Protein AF-A0A5P9Q0Q9-F1 (afdb_monomer_lite)

Foldseek 3Di:
DVVVVVVVVVVVVVVVCVVVVVCVVVPDDDPPDPDPPCVPCPDLQNPCPPPGSVSVVVVCVVCVVVVVDDD

Structure (mmCIF, N/CA/C/O backbone):
data_AF-A0A5P9Q0Q9-F1
#
_entry.id   AF-A0A5P9Q0Q9-F1
#
loop_
_atom_site.group_PDB
_atom_site.id
_atom_site.type_symbol
_atom_site.label_atom_id
_atom_site.label_alt_id
_atom_site.label_comp_id
_atom_site.label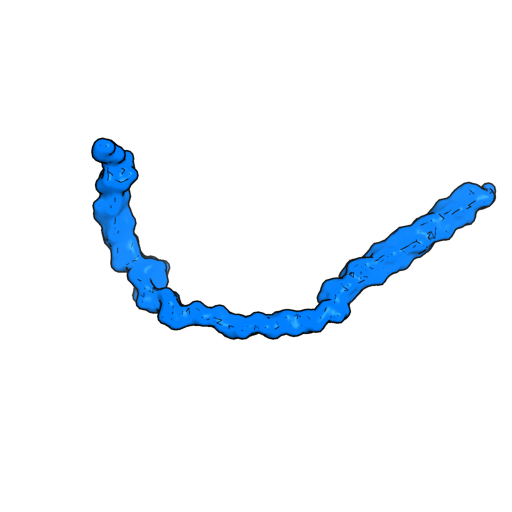_asym_id
_atom_site.label_entity_id
_atom_site.label_seq_id
_atom_site.pdbx_PDB_ins_code
_atom_site.Cartn_x
_atom_site.Cartn_y
_atom_site.Cartn_z
_atom_site.occupancy
_atom_site.B_iso_or_equiv
_atom_site.auth_seq_id
_atom_site.auth_comp_id
_atom_site.auth_asym_id
_atom_site.auth_atom_id
_atom_site.pdbx_PDB_model_num
ATOM 1 N N . MET A 1 1 ? -7.728 -3.680 52.489 1.00 58.97 1 MET A N 1
ATOM 2 C CA . MET A 1 1 ? -8.941 -3.721 51.633 1.00 58.97 1 MET A CA 1
ATOM 3 C C . MET A 1 1 ? -9.134 -2.465 50.775 1.00 58.97 1 MET A C 1
ATOM 5 O O . MET A 1 1 ? -9.206 -2.615 49.565 1.00 58.97 1 MET A O 1
ATOM 9 N N . ARG A 1 2 ? -9.126 -1.234 51.321 1.00 74.44 2 ARG A N 1
ATOM 10 C CA . ARG A 1 2 ? -9.338 0.011 50.533 1.00 74.44 2 ARG A CA 1
ATOM 11 C C . ARG A 1 2 ? -8.415 0.192 49.311 1.00 74.44 2 ARG A C 1
ATOM 13 O O . ARG A 1 2 ? -8.881 0.585 48.250 1.00 74.44 2 ARG A O 1
ATOM 20 N N . LYS A 1 3 ? -7.127 -0.157 49.430 1.00 82.19 3 LYS A N 1
ATOM 21 C CA . LYS A 1 3 ? -6.154 -0.094 48.316 1.00 82.19 3 LYS A CA 1
ATOM 22 C C . LYS A 1 3 ? -6.465 -1.071 47.175 1.00 82.19 3 LYS A C 1
ATOM 24 O O . LYS A 1 3 ? -6.242 -0.729 46.020 1.00 82.19 3 LYS A O 1
ATOM 29 N N . SER A 1 4 ? -6.978 -2.263 47.484 1.00 84.06 4 SER A N 1
ATOM 30 C CA . SER A 1 4 ? -7.352 -3.253 46.463 1.00 84.06 4 SER A CA 1
ATOM 31 C C . SER A 1 4 ? -8.582 -2.808 45.679 1.00 84.06 4 SER A C 1
ATOM 33 O O . SER A 1 4 ? -8.610 -2.962 44.466 1.00 84.06 4 SER A O 1
ATOM 35 N N . ILE A 1 5 ? -9.549 -2.179 46.355 1.00 89.69 5 ILE A N 1
ATOM 36 C CA . ILE A 1 5 ? -10.735 -1.601 45.710 1.00 89.69 5 ILE A CA 1
ATOM 37 C C . ILE A 1 5 ? -10.323 -0.458 44.775 1.00 89.69 5 ILE A C 1
ATOM 39 O O . ILE A 1 5 ? -10.697 -0.462 43.609 1.00 89.69 5 ILE A O 1
ATOM 43 N N . ALA A 1 6 ? -9.478 0.466 45.245 1.00 89.62 6 ALA A N 1
ATOM 44 C CA . ALA A 1 6 ? -8.984 1.571 44.421 1.00 89.62 6 ALA A CA 1
ATOM 45 C C . ALA A 1 6 ? -8.229 1.087 43.168 1.00 89.62 6 ALA A C 1
ATOM 47 O O . ALA A 1 6 ? -8.420 1.621 42.080 1.00 89.62 6 ALA A O 1
ATOM 48 N N . ARG A 1 7 ? -7.410 0.036 43.304 1.00 89.12 7 ARG A N 1
ATOM 49 C CA . ARG A 1 7 ? -6.708 -0.591 42.174 1.00 89.12 7 ARG A CA 1
ATOM 50 C C . ARG A 1 7 ? -7.659 -1.288 41.203 1.00 89.12 7 ARG A C 1
ATOM 52 O O . ARG A 1 7 ? -7.457 -1.179 40.001 1.00 89.12 7 ARG A O 1
ATOM 59 N N . GLY A 1 8 ? -8.692 -1.962 41.710 1.00 92.62 8 GLY A N 1
ATOM 60 C CA . GLY A 1 8 ? -9.716 -2.599 40.880 1.00 92.62 8 GLY A CA 1
ATOM 61 C C . GLY A 1 8 ? -10.503 -1.586 40.048 1.00 92.62 8 GLY A C 1
ATOM 62 O O . GLY A 1 8 ? -10.688 -1.786 38.853 1.00 92.62 8 GLY A O 1
ATOM 63 N N . VAL A 1 9 ? -10.885 -0.458 40.653 1.00 92.75 9 VAL A N 1
ATOM 64 C CA . VAL A 1 9 ? -11.559 0.641 39.943 1.00 92.75 9 VAL A CA 1
ATOM 65 C C . VAL A 1 9 ? -10.645 1.248 38.878 1.00 92.75 9 VAL A C 1
ATOM 67 O O . VAL A 1 9 ? -11.070 1.421 37.740 1.00 92.75 9 VAL A O 1
ATOM 70 N N . ALA A 1 10 ? -9.379 1.517 39.209 1.00 92.25 10 ALA A N 1
ATOM 71 C CA . ALA A 1 10 ? -8.421 2.057 38.246 1.00 92.25 10 ALA A CA 1
ATOM 72 C C . ALA A 1 10 ? -8.201 1.112 37.052 1.00 92.25 10 ALA A C 1
ATOM 74 O O . ALA A 1 10 ? -8.187 1.559 35.907 1.00 92.25 10 ALA A O 1
ATOM 75 N N . ALA A 1 11 ? -8.081 -0.194 37.311 1.00 91.31 11 ALA A N 1
ATOM 76 C CA . ALA A 1 11 ? -7.956 -1.202 36.265 1.00 91.31 11 ALA A CA 1
ATOM 77 C C . ALA A 1 11 ? -9.198 -1.240 35.365 1.00 91.31 11 ALA A C 1
ATOM 79 O O . ALA A 1 11 ? -9.059 -1.207 34.148 1.00 91.31 11 ALA A O 1
ATOM 80 N N . ALA A 1 12 ? -10.402 -1.220 35.943 1.00 91.75 12 ALA A N 1
ATOM 81 C CA . ALA A 1 12 ? -11.648 -1.225 35.178 1.00 91.75 12 ALA A CA 1
ATOM 82 C C . ALA A 1 12 ? -11.778 -0.001 34.255 1.00 91.75 12 ALA A C 1
ATOM 84 O O . ALA A 1 12 ? -12.158 -0.141 33.094 1.00 91.75 12 ALA A O 1
ATOM 85 N N . VAL A 1 13 ? -11.413 1.188 34.744 1.00 93.69 13 VAL A N 1
ATOM 86 C CA . VAL A 1 13 ? -11.431 2.424 33.945 1.00 93.69 13 VAL A CA 1
ATOM 87 C C . VAL A 1 13 ? -10.429 2.349 32.793 1.00 93.69 13 VAL A C 1
ATOM 89 O O . VAL A 1 13 ? -10.788 2.631 31.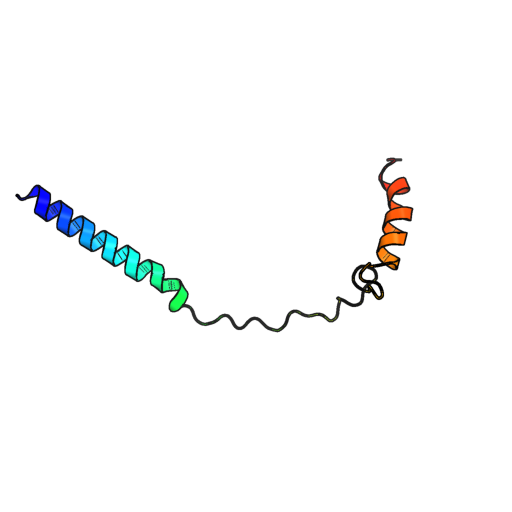652 1.00 93.69 13 VAL A O 1
ATOM 92 N N . LEU A 1 14 ? -9.193 1.923 33.065 1.00 91.88 14 LEU A N 1
ATOM 93 C CA . LEU A 1 14 ? -8.155 1.787 32.038 1.00 91.88 14 LEU A CA 1
ATOM 94 C C . LEU A 1 14 ? -8.541 0.765 30.963 1.00 91.88 14 LEU A C 1
ATOM 96 O O . LEU A 1 14 ? -8.377 1.035 29.776 1.00 91.88 14 LEU A O 1
ATOM 100 N N . SER A 1 15 ? -9.097 -0.380 31.362 1.00 89.50 15 SER A N 1
ATOM 101 C CA . SER A 1 15 ? -9.577 -1.403 30.430 1.00 89.50 15 SER A CA 1
ATOM 102 C C . SER A 1 15 ? -10.760 -0.916 29.591 1.00 89.50 15 SER A C 1
ATOM 104 O O . SER A 1 15 ? -10.811 -1.203 28.398 1.00 89.50 15 SER A O 1
ATOM 106 N N . GLY A 1 16 ? -11.682 -0.148 30.180 1.00 87.38 16 GLY A N 1
ATOM 107 C CA . GLY A 1 16 ? -12.804 0.451 29.455 1.00 87.38 16 GLY A CA 1
ATOM 108 C C . GLY A 1 16 ? -12.347 1.458 28.399 1.00 87.38 16 GLY A C 1
ATOM 109 O O . GLY A 1 16 ? -12.790 1.392 27.255 1.00 87.38 16 GLY A O 1
ATOM 110 N N . ILE A 1 17 ? -11.404 2.338 28.751 1.00 87.38 17 ILE A N 1
ATOM 111 C CA . ILE A 1 17 ? -10.822 3.305 27.809 1.00 87.38 17 ILE A CA 1
ATOM 112 C C . ILE A 1 17 ? -10.074 2.581 26.688 1.00 87.38 17 ILE A C 1
ATOM 114 O O . ILE A 1 17 ? -10.240 2.938 25.526 1.00 87.38 17 ILE A O 1
ATOM 118 N N . ALA A 1 18 ? -9.285 1.553 27.011 1.00 86.31 18 ALA A N 1
ATOM 119 C CA . ALA A 1 18 ? -8.562 0.777 26.010 1.00 86.31 18 ALA A CA 1
ATOM 120 C C . ALA A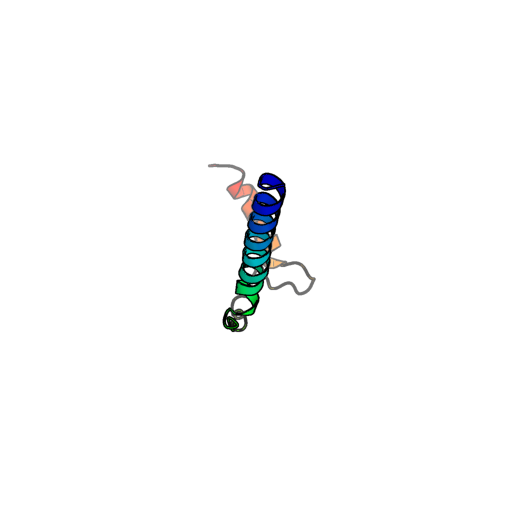 1 18 ? -9.515 0.093 25.016 1.00 86.31 18 ALA A C 1
ATOM 122 O O . ALA A 1 18 ? -9.295 0.169 23.811 1.00 86.31 18 ALA A O 1
ATOM 123 N N . LEU A 1 19 ? -10.599 -0.522 25.500 1.00 83.44 19 LEU A N 1
ATOM 124 C CA . LEU A 1 19 ? -11.575 -1.196 24.643 1.00 83.44 19 LEU A CA 1
ATOM 125 C C . LEU A 1 19 ? -12.295 -0.219 23.702 1.00 83.44 19 LEU A C 1
ATOM 127 O O . LEU A 1 19 ? -12.431 -0.499 22.514 1.00 83.44 19 LEU A O 1
ATOM 131 N N . VAL A 1 20 ? -12.734 0.932 24.217 1.00 82.31 20 VAL A N 1
ATOM 132 C CA . VAL A 1 20 ? -13.442 1.943 23.415 1.00 82.31 20 VAL A CA 1
ATOM 133 C C . VAL A 1 20 ? -12.485 2.666 22.460 1.00 82.31 20 VAL A C 1
ATOM 135 O O . VAL A 1 20 ? -12.825 2.879 21.301 1.00 82.31 20 VAL A O 1
ATOM 138 N N . GLY A 1 21 ? -11.270 2.992 22.906 1.00 78.44 21 GLY A N 1
ATOM 139 C CA . GLY A 1 21 ? -10.261 3.673 22.092 1.00 78.44 21 GLY A CA 1
ATOM 140 C C . GLY A 1 21 ? -9.769 2.839 20.907 1.00 78.44 21 GLY A C 1
ATOM 141 O O . GLY A 1 21 ? -9.535 3.384 19.833 1.00 78.44 21 GLY A O 1
ATOM 142 N N . VAL A 1 22 ? -9.677 1.514 21.062 1.00 78.19 22 VAL A N 1
ATOM 143 C CA . VAL A 1 22 ? -9.316 0.594 19.965 1.00 78.19 22 VAL A CA 1
ATOM 144 C C . VAL A 1 22 ? -10.449 0.438 18.942 1.00 78.19 22 VAL A C 1
ATOM 146 O O . VAL A 1 22 ? -10.185 0.052 17.808 1.00 78.19 22 VAL A O 1
ATOM 149 N N . ALA A 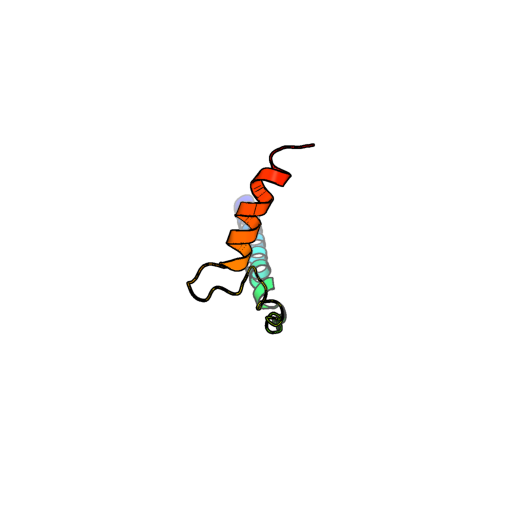1 23 ? -11.694 0.769 19.298 1.00 73.38 23 ALA A N 1
ATOM 150 C CA . ALA A 1 23 ? -12.837 0.709 18.386 1.00 73.38 23 ALA A CA 1
ATOM 151 C C . ALA A 1 23 ? -12.999 1.967 17.507 1.00 73.38 23 ALA A C 1
ATOM 153 O O . ALA A 1 23 ? -13.723 1.914 16.514 1.00 73.38 23 ALA A O 1
ATOM 154 N N . ALA A 1 24 ? -12.281 3.058 17.803 1.00 70.31 24 ALA A N 1
ATOM 155 C CA . ALA A 1 24 ? -12.303 4.295 17.016 1.00 70.31 24 ALA A CA 1
ATOM 156 C C . ALA A 1 24 ? -12.043 4.120 15.498 1.00 70.31 24 ALA A C 1
ATOM 158 O O . ALA A 1 24 ? -12.792 4.697 14.711 1.00 70.31 24 ALA A O 1
ATOM 159 N N . PRO A 1 25 ? -11.065 3.310 15.032 1.00 70.56 25 PRO A N 1
ATOM 160 C CA . PRO A 1 25 ? -10.847 3.116 13.601 1.00 70.56 25 PRO A CA 1
ATOM 161 C C . PRO A 1 25 ? -11.972 2.322 12.921 1.00 70.56 25 PRO A C 1
ATOM 163 O O . PRO A 1 25 ? -12.142 2.448 11.716 1.00 70.56 25 PRO A O 1
ATOM 166 N N . ALA A 1 26 ? -12.765 1.542 13.667 1.00 73.31 26 ALA A N 1
ATOM 167 C CA . ALA A 1 26 ? -13.920 0.818 13.127 1.00 73.31 26 ALA A CA 1
ATOM 168 C C . ALA A 1 26 ? -15.176 1.699 12.986 1.00 73.31 26 ALA A C 1
ATOM 170 O O . ALA A 1 26 ? -16.149 1.281 12.366 1.00 73.31 26 ALA A O 1
ATOM 171 N N . GLN A 1 27 ? -15.166 2.893 13.585 1.00 74.44 27 GLN A N 1
ATOM 172 C CA . GLN A 1 27 ? -16.250 3.881 13.518 1.00 74.44 27 GLN A CA 1
ATOM 173 C C . GLN A 1 27 ? -15.944 5.012 12.533 1.00 74.44 27 GLN A C 1
ATOM 175 O O . GLN A 1 27 ? -16.798 5.864 12.306 1.00 74.44 27 GLN A O 1
ATOM 180 N N . ALA A 1 28 ? -14.727 5.048 11.987 1.00 76.12 28 ALA A N 1
ATOM 181 C CA . ALA A 1 28 ? -14.369 5.998 10.952 1.00 76.12 28 ALA A CA 1
ATOM 182 C C . ALA A 1 28 ? -15.144 5.674 9.671 1.00 76.12 28 ALA A C 1
ATOM 184 O O . ALA A 1 28 ? -15.238 4.508 9.278 1.00 76.12 28 ALA A O 1
ATOM 185 N N . ASP A 1 29 ? -15.677 6.709 9.021 1.00 80.06 29 ASP A N 1
ATOM 186 C CA . ASP A 1 29 ? -16.286 6.552 7.706 1.00 80.06 29 ASP A CA 1
ATOM 187 C C . ASP A 1 29 ? -15.266 5.937 6.737 1.00 80.06 29 ASP A C 1
ATOM 189 O O . ASP A 1 29 ? -14.087 6.320 6.751 1.00 80.06 29 ASP A O 1
ATOM 193 N N . PRO A 1 30 ? -15.683 4.973 5.897 1.00 74.75 30 PRO A N 1
ATOM 194 C CA . PRO A 1 30 ? -14.788 4.366 4.933 1.00 74.75 30 PRO A CA 1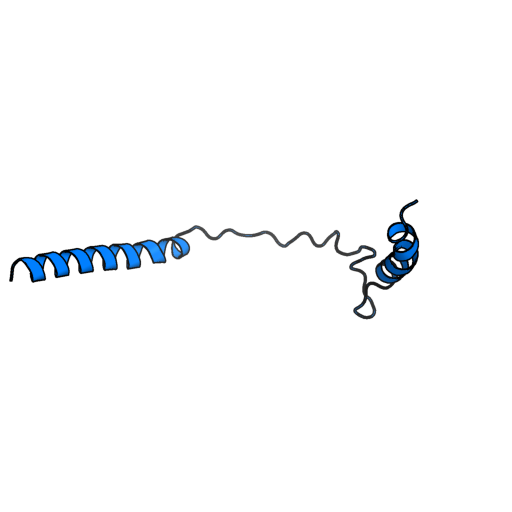
ATOM 195 C C . PRO A 1 30 ? -14.288 5.446 3.977 1.00 74.75 30 PRO A C 1
ATOM 197 O O . PRO A 1 30 ? -15.063 6.067 3.249 1.00 74.75 30 PRO A O 1
ATOM 200 N N . VAL A 1 31 ? -12.973 5.655 3.962 1.00 79.88 31 VAL A N 1
ATOM 201 C CA . VAL A 1 31 ? -12.338 6.459 2.921 1.00 79.88 31 VAL A CA 1
ATOM 202 C C . VAL A 1 31 ? -12.403 5.640 1.638 1.00 79.88 31 VAL A C 1
ATOM 204 O O . VAL A 1 31 ? -11.670 4.666 1.472 1.00 79.88 31 VAL A O 1
ATOM 207 N N . ILE A 1 32 ? -13.327 6.007 0.754 1.00 77.62 32 ILE A N 1
ATOM 208 C CA . ILE A 1 32 ? -13.397 5.461 -0.598 1.00 77.62 32 ILE A CA 1
ATOM 209 C C . ILE A 1 32 ? -12.225 6.079 -1.357 1.00 77.62 32 ILE A C 1
ATOM 211 O O . ILE A 1 32 ? -12.223 7.273 -1.645 1.00 77.62 32 ILE A O 1
ATOM 215 N N . VAL A 1 33 ? -11.190 5.275 -1.586 1.00 78.44 33 VAL A N 1
ATOM 216 C CA . VAL A 1 33 ? -10.042 5.666 -2.403 1.00 78.44 33 VAL A CA 1
ATOM 217 C C . VAL A 1 33 ? -10.405 5.350 -3.847 1.00 78.44 33 VAL A C 1
ATOM 219 O O . VAL A 1 33 ? -10.718 4.198 -4.155 1.00 78.44 33 VAL A O 1
ATOM 222 N N . ASP A 1 34 ? -10.393 6.369 -4.703 1.00 84.06 34 ASP A N 1
ATOM 223 C CA . ASP A 1 34 ? -10.542 6.178 -6.144 1.00 84.06 34 ASP A CA 1
ATOM 224 C C . ASP A 1 34 ? -9.456 5.232 -6.672 1.00 84.06 34 ASP A C 1
ATOM 226 O O . ASP A 1 34 ? -8.372 5.107 -6.089 1.00 84.06 34 ASP A O 1
ATOM 230 N N . GLU A 1 35 ? -9.743 4.549 -7.781 1.00 80.25 35 GLU A N 1
ATOM 231 C CA . GLU A 1 35 ? -8.737 3.716 -8.436 1.00 80.25 35 GLU A CA 1
ATOM 232 C C . GLU A 1 35 ? -7.494 4.572 -8.735 1.00 80.25 35 GLU A C 1
ATOM 234 O O . GLU A 1 35 ? -7.635 5.693 -9.236 1.00 80.25 35 GLU A O 1
ATOM 239 N N . PRO A 1 36 ? -6.279 4.100 -8.394 1.00 73.75 36 PRO A N 1
ATOM 240 C CA . PRO A 1 36 ? -5.073 4.858 -8.681 1.00 73.75 36 PRO A CA 1
ATOM 241 C C . PRO A 1 36 ? -5.002 5.155 -10.179 1.00 73.75 36 PRO A C 1
ATOM 243 O O . PRO A 1 36 ? -5.184 4.255 -10.998 1.00 73.75 36 PRO A O 1
ATOM 246 N N . ASP A 1 37 ? -4.717 6.407 -10.538 1.00 79.62 37 ASP A N 1
ATOM 247 C CA . ASP A 1 37 ? -4.548 6.782 -11.938 1.00 79.62 37 ASP A CA 1
ATOM 248 C C . ASP A 1 37 ? -3.355 6.024 -12.537 1.00 79.62 37 ASP A C 1
ATOM 250 O O . ASP A 1 37 ? -2.190 6.274 -12.220 1.00 79.62 37 ASP A O 1
ATOM 254 N N . THR A 1 38 ? -3.661 5.048 -13.391 1.00 73.44 38 THR A N 1
ATOM 255 C CA . THR A 1 38 ? -2.669 4.214 -14.077 1.00 73.44 38 THR A CA 1
ATOM 256 C C . THR A 1 38 ? -2.292 4.764 -15.451 1.00 73.44 38 THR A C 1
ATOM 258 O O . THR A 1 38 ? -1.462 4.167 -16.142 1.00 73.44 38 THR A O 1
ATOM 261 N N . SER A 1 39 ? -2.843 5.914 -15.855 1.00 76.94 39 SER A N 1
ATOM 262 C CA . SER A 1 39 ? -2.640 6.495 -17.188 1.00 76.94 39 SER A CA 1
ATOM 263 C C . SER A 1 39 ? -1.165 6.784 -17.487 1.00 76.94 39 SER A C 1
ATOM 265 O O . SER A 1 39 ? -0.722 6.644 -18.628 1.00 76.94 39 SER A O 1
ATOM 267 N N . GLU A 1 40 ? -0.370 7.102 -16.459 1.00 72.00 40 GLU A N 1
ATOM 268 C CA . GLU A 1 40 ? 1.070 7.373 -16.577 1.00 72.00 40 GLU A CA 1
ATOM 269 C C . GLU A 1 40 ? 1.967 6.127 -16.425 1.00 72.00 40 GLU A C 1
ATOM 271 O O . GLU A 1 40 ? 3.194 6.218 -16.542 1.00 72.00 40 GLU A O 1
ATOM 276 N N . LEU A 1 41 ? 1.391 4.934 -16.228 1.00 67.94 41 LEU A N 1
ATOM 277 C CA . LEU A 1 41 ? 2.132 3.669 -16.112 1.00 67.94 41 LEU A CA 1
ATOM 278 C C . LEU A 1 41 ? 2.530 3.065 -17.467 1.00 67.94 41 LEU A C 1
ATOM 280 O O . LEU A 1 41 ? 3.042 1.949 -17.514 1.00 67.94 41 LEU A O 1
ATOM 284 N N . ASN A 1 42 ? 2.379 3.799 -18.568 1.00 70.56 42 ASN A N 1
ATOM 285 C CA . ASN A 1 42 ? 2.873 3.418 -19.896 1.00 70.56 42 ASN A CA 1
ATOM 286 C C . ASN A 1 42 ? 4.110 4.240 -20.287 1.00 70.56 42 ASN A C 1
ATOM 288 O O . ASN A 1 42 ? 4.180 4.808 -21.375 1.00 70.56 42 ASN A O 1
ATOM 292 N N . ASN A 1 43 ? 5.085 4.347 -19.386 1.00 73.00 43 ASN A N 1
ATOM 293 C CA . ASN A 1 43 ? 6.318 5.089 -19.616 1.00 73.00 43 ASN A CA 1
ATOM 294 C C . ASN A 1 43 ? 7.525 4.145 -19.779 1.00 73.00 43 ASN A C 1
ATOM 296 O O . ASN A 1 43 ? 7.438 2.929 -19.607 1.00 73.00 43 ASN A O 1
ATOM 300 N N . ILE A 1 44 ? 8.681 4.709 -20.133 1.00 70.38 44 ILE A N 1
ATOM 301 C CA . ILE A 1 44 ? 9.916 3.951 -20.414 1.00 70.38 44 ILE A CA 1
ATOM 302 C C . ILE A 1 44 ? 10.418 3.092 -19.236 1.00 70.38 44 ILE A C 1
ATOM 304 O O . ILE A 1 44 ? 11.217 2.179 -19.453 1.00 70.38 44 ILE A O 1
ATOM 308 N N . TRP A 1 45 ? 9.964 3.381 -18.012 1.00 69.56 45 TRP A N 1
ATOM 309 C CA . TRP A 1 45 ? 10.318 2.682 -16.774 1.00 69.56 45 TRP A CA 1
ATOM 310 C C . TRP A 1 45 ? 9.301 1.620 -16.358 1.00 69.56 45 TRP A C 1
ATOM 312 O O . TRP A 1 45 ? 9.593 0.821 -15.472 1.00 69.56 45 TRP A O 1
ATOM 322 N N . THR A 1 46 ? 8.131 1.585 -16.989 1.00 68.06 46 THR A N 1
ATOM 323 C CA . THR A 1 46 ? 7.024 0.686 -16.634 1.00 68.06 46 THR A CA 1
ATOM 324 C C . THR A 1 46 ? 6.620 -0.233 -17.787 1.00 68.06 46 THR A C 1
ATOM 326 O O . THR A 1 46 ? 6.111 -1.328 -17.553 1.00 68.06 46 THR A O 1
ATOM 329 N N . PHE A 1 47 ? 6.909 0.148 -19.035 1.00 71.62 47 PHE A N 1
ATOM 330 C CA . PHE A 1 47 ? 6.714 -0.703 -20.205 1.00 71.62 47 PHE A CA 1
ATOM 331 C C . PHE A 1 47 ? 7.732 -1.854 -20.211 1.00 71.62 47 PHE A C 1
ATOM 333 O O . PHE A 1 47 ? 8.893 -1.695 -20.602 1.00 71.62 47 PHE A O 1
ATOM 340 N N . ALA A 1 48 ? 7.287 -3.024 -19.752 1.00 70.50 48 ALA A N 1
ATOM 341 C CA . ALA A 1 48 ? 8.127 -4.186 -19.485 1.00 70.50 48 ALA A CA 1
ATOM 342 C C . ALA A 1 48 ? 7.586 -5.461 -20.169 1.00 70.50 48 ALA A C 1
ATOM 344 O O . ALA A 1 48 ? 7.139 -6.383 -19.485 1.00 70.50 48 ALA A O 1
ATOM 345 N N . PRO A 1 49 ? 7.645 -5.568 -21.513 1.00 69.62 49 PRO A N 1
ATOM 346 C CA . PRO A 1 49 ? 7.132 -6.732 -22.250 1.00 69.62 49 PRO A CA 1
ATOM 347 C C . PRO A 1 49 ? 7.819 -8.061 -21.880 1.00 69.62 49 PRO A C 1
ATOM 349 O O . PRO A 1 49 ? 7.265 -9.124 -22.133 1.00 69.62 49 PRO A O 1
ATOM 352 N N . LEU A 1 50 ? 9.003 -8.011 -21.259 1.00 72.56 50 LEU A N 1
ATOM 353 C CA . LEU A 1 50 ? 9.736 -9.172 -20.734 1.00 72.56 50 LEU A CA 1
ATOM 354 C C . LEU A 1 50 ? 9.846 -9.161 -19.195 1.00 72.56 50 LEU A C 1
ATOM 356 O O . LEU A 1 50 ? 10.745 -9.780 -18.635 1.00 72.56 50 LEU A O 1
ATOM 360 N N . GLY A 1 51 ? 8.994 -8.398 -18.501 1.00 72.12 51 GLY A N 1
ATOM 361 C CA . GLY A 1 51 ? 9.070 -8.203 -17.047 1.00 72.12 51 GLY A CA 1
ATOM 362 C C . GLY A 1 51 ? 10.190 -7.258 -16.586 1.00 72.12 51 GLY A C 1
ATOM 363 O O . GLY A 1 51 ? 10.329 -7.012 -15.393 1.00 72.12 51 GLY A O 1
ATOM 364 N N . VAL A 1 52 ? 10.963 -6.693 -17.523 1.00 73.19 52 VAL A N 1
ATOM 365 C CA . VAL A 1 52 ? 12.009 -5.692 -17.266 1.00 73.19 52 VAL A CA 1
ATOM 366 C C . VAL A 1 52 ? 11.770 -4.460 -18.149 1.00 73.19 52 VAL A C 1
ATOM 368 O O . VAL A 1 52 ? 11.509 -4.631 -19.345 1.00 73.19 52 VAL A O 1
ATOM 371 N N . PRO A 1 53 ? 11.876 -3.226 -17.618 1.00 79.94 53 PRO A N 1
ATOM 372 C CA . PRO A 1 53 ? 11.732 -2.002 -18.403 1.00 79.94 53 PRO A CA 1
ATOM 373 C C . PRO A 1 53 ? 12.966 -1.775 -19.284 1.00 79.94 53 PRO A C 1
ATOM 375 O O . PRO A 1 53 ? 13.902 -1.066 -18.917 1.00 79.94 53 PRO A O 1
ATOM 378 N N . VAL A 1 54 ? 12.985 -2.421 -20.453 1.00 78.19 54 VAL A N 1
ATOM 379 C CA . VAL A 1 54 ? 14.154 -2.503 -21.349 1.00 78.19 54 VAL A CA 1
ATOM 380 C C . VAL A 1 54 ? 14.671 -1.118 -21.749 1.00 78.19 54 VAL A C 1
ATOM 382 O O . VAL A 1 54 ? 15.876 -0.878 -21.721 1.00 78.19 54 VAL A O 1
ATOM 385 N N . LEU A 1 55 ? 13.773 -0.187 -22.082 1.00 79.50 55 LEU A N 1
ATOM 386 C CA . LEU A 1 55 ? 14.158 1.162 -22.512 1.00 79.50 55 LEU A CA 1
ATOM 387 C C . LEU A 1 55 ? 14.763 1.979 -21.361 1.00 79.50 55 LEU A C 1
ATOM 389 O O . LEU A 1 55 ? 15.811 2.601 -21.540 1.00 79.50 55 LEU A O 1
ATOM 393 N N . GLY A 1 56 ? 14.154 1.936 -20.173 1.00 79.06 56 GLY A N 1
ATOM 394 C CA . GLY A 1 56 ? 14.711 2.537 -18.960 1.00 79.06 56 GLY A CA 1
ATOM 395 C C . GLY A 1 56 ? 16.056 1.922 -18.559 1.00 79.06 56 GLY A C 1
ATOM 396 O O . GLY A 1 56 ? 16.997 2.645 -18.242 1.00 79.06 56 GLY A O 1
ATOM 397 N N . LEU A 1 57 ? 16.197 0.597 -18.661 1.00 81.00 57 LEU A N 1
ATOM 398 C CA . LEU A 1 57 ? 17.444 -0.113 -18.364 1.00 81.00 57 LEU A CA 1
ATOM 399 C C . LEU A 1 57 ? 18.597 0.362 -19.256 1.00 81.00 57 LEU A C 1
ATOM 401 O O . LEU A 1 57 ? 19.675 0.673 -18.750 1.00 81.00 57 LEU A O 1
ATOM 405 N N . VAL A 1 58 ? 18.368 0.474 -20.567 1.00 81.62 58 VAL A N 1
ATOM 406 C CA . VAL A 1 58 ? 19.376 0.991 -21.506 1.00 81.62 58 VAL A CA 1
ATOM 407 C C . VAL A 1 58 ? 19.765 2.427 -21.147 1.00 81.62 58 VAL A C 1
ATOM 409 O O . VAL A 1 58 ? 20.953 2.745 -21.106 1.00 81.62 58 VAL A O 1
ATOM 412 N N . GLN A 1 59 ? 18.798 3.290 -20.819 1.00 78.06 59 GLN A N 1
ATOM 413 C CA . GLN A 1 59 ? 19.097 4.660 -20.393 1.00 78.06 59 GLN A CA 1
ATOM 414 C C . GLN A 1 59 ? 19.916 4.715 -19.099 1.00 78.06 59 GLN A C 1
ATOM 416 O O . GLN A 1 59 ? 20.846 5.515 -19.021 1.00 78.06 59 GLN A O 1
ATOM 421 N N . SER A 1 60 ? 19.610 3.875 -18.108 1.00 78.44 60 SER A N 1
ATOM 422 C CA . SER A 1 60 ? 20.382 3.787 -16.863 1.00 78.44 60 SER A CA 1
ATOM 423 C C . SER A 1 60 ? 21.826 3.377 -17.120 1.00 78.44 60 SER A C 1
ATOM 425 O O . SER A 1 60 ? 22.736 3.999 -16.583 1.00 78.44 60 SER A O 1
ATOM 427 N N . VAL A 1 61 ? 22.053 2.379 -17.979 1.00 81.25 61 VAL A N 1
ATOM 428 C CA . VAL A 1 61 ? 23.406 1.911 -18.319 1.00 81.25 61 VAL A CA 1
ATOM 429 C C . VAL A 1 61 ? 24.198 2.987 -19.061 1.00 81.25 61 VAL A C 1
ATOM 431 O O . VAL A 1 61 ? 25.370 3.191 -18.766 1.00 81.25 61 VAL A O 1
ATOM 434 N N . VAL A 1 62 ? 23.569 3.715 -19.987 1.00 81.31 62 VAL A N 1
ATOM 435 C CA . VAL A 1 62 ? 24.236 4.784 -20.751 1.00 81.31 62 VAL A CA 1
ATOM 436 C C . VAL A 1 62 ? 24.502 6.028 -19.896 1.00 81.31 62 VAL A C 1
ATOM 438 O O . VAL A 1 62 ? 25.528 6.683 -20.066 1.00 81.31 62 VAL A O 1
ATOM 441 N N . LYS A 1 63 ? 23.598 6.379 -18.975 1.00 77.56 63 LYS A N 1
ATOM 442 C CA . LYS A 1 63 ? 23.729 7.577 -18.128 1.00 77.56 63 LYS A CA 1
ATOM 443 C C . LYS A 1 63 ? 24.577 7.351 -16.879 1.00 77.56 63 LYS A C 1
ATOM 445 O O . LYS A 1 63 ? 25.136 8.319 -16.372 1.00 77.56 63 LYS A O 1
ATOM 450 N N . ALA A 1 64 ? 24.693 6.116 -16.386 1.00 74.56 64 ALA A N 1
ATOM 451 C CA . ALA A 1 64 ? 25.466 5.817 -15.182 1.00 74.56 64 ALA A CA 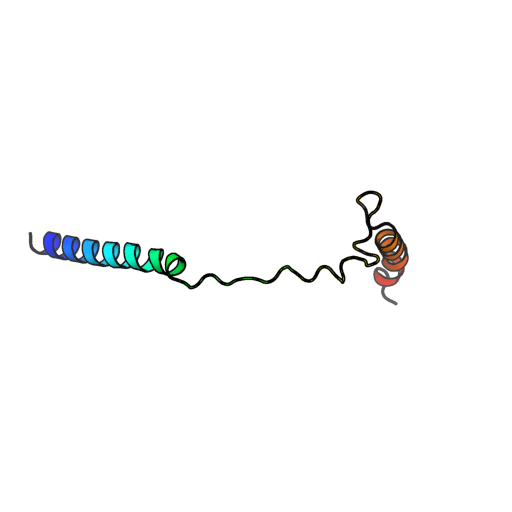1
ATOM 452 C C . ALA A 1 64 ? 26.929 6.302 -15.266 1.00 74.56 64 ALA A C 1
ATOM 454 O O . ALA A 1 64 ? 27.341 7.007 -14.351 1.00 74.56 64 ALA A O 1
ATOM 455 N N . PRO A 1 65 ? 27.703 6.058 -16.343 1.00 70.56 65 PRO A N 1
ATOM 456 C CA . PRO A 1 65 ? 29.083 6.542 -16.437 1.00 70.56 65 PRO A CA 1
ATOM 457 C C . PRO A 1 65 ? 29.189 8.072 -16.414 1.00 70.56 65 PRO A C 1
ATOM 459 O O . PRO A 1 65 ? 30.045 8.616 -15.723 1.00 70.56 65 PRO A O 1
ATOM 462 N N . ASN A 1 66 ? 28.280 8.760 -17.114 1.00 65.44 66 ASN A N 1
ATOM 463 C CA . ASN A 1 66 ? 28.274 10.223 -17.230 1.00 65.44 66 ASN A CA 1
ATOM 464 C C . ASN A 1 66 ? 27.854 10.939 -15.935 1.00 65.44 66 ASN A C 1
ATOM 466 O O . ASN A 1 66 ? 28.160 12.113 -15.773 1.00 65.44 66 ASN A O 1
ATOM 470 N N . ASN A 1 67 ? 27.151 10.248 -15.032 1.00 64.25 67 ASN A N 1
ATOM 471 C CA . ASN A 1 67 ? 26.743 10.786 -13.730 1.00 64.25 67 ASN A CA 1
ATOM 472 C C . ASN A 1 67 ? 27.596 10.265 -12.557 1.00 64.25 67 ASN A C 1
ATOM 474 O O . ASN A 1 67 ? 27.494 10.804 -11.458 1.00 64.25 67 ASN A O 1
ATOM 478 N N . LEU A 1 68 ? 28.396 9.210 -12.756 1.00 64.56 68 LEU A N 1
ATOM 479 C CA . LEU A 1 68 ? 29.308 8.662 -11.742 1.00 64.56 68 LEU A CA 1
ATOM 480 C C . LEU A 1 68 ? 30.680 9.342 -11.755 1.00 64.56 68 LEU A C 1
ATOM 482 O O . LEU A 1 68 ? 31.343 9.373 -10.720 1.00 64.56 68 LEU A O 1
ATOM 486 N N . ILE A 1 69 ? 31.103 9.880 -12.900 1.00 61.91 69 ILE A N 1
ATOM 487 C CA . ILE A 1 69 ? 32.310 10.699 -13.003 1.00 61.91 69 ILE A CA 1
ATOM 488 C C . ILE A 1 69 ? 31.859 12.165 -12.990 1.00 61.91 69 ILE A C 1
ATOM 490 O O . ILE A 1 69 ? 31.341 12.638 -14.001 1.00 61.91 69 ILE A O 1
ATOM 494 N N . PRO A 1 70 ? 31.977 12.880 -11.857 1.00 62.59 70 PRO A N 1
ATOM 495 C CA . PRO A 1 70 ? 31.727 14.314 -11.838 1.00 62.59 70 PRO A CA 1
ATOM 496 C C . PRO A 1 70 ? 32.712 15.013 -12.784 1.00 62.59 70 PRO A C 1
ATOM 498 O O . PRO A 1 70 ? 33.905 14.704 -12.764 1.00 62.59 70 PRO A O 1
ATOM 501 N N . ASN A 1 71 ? 32.195 15.925 -13.612 1.00 62.12 71 ASN A N 1
ATOM 502 C CA . ASN A 1 71 ? 33.014 16.862 -14.388 1.00 62.12 71 ASN A CA 1
ATOM 503 C C . ASN A 1 71 ? 33.669 17.901 -13.474 1.00 62.12 71 ASN A C 1
ATOM 505 O O . ASN A 1 71 ? 32.972 18.372 -12.543 1.00 62.12 71 ASN A O 1
#

Sequence (71 aa):
MRKSIARGVAAAVLSGIALVGVAAPAQADPVIVDEPDTSELNNIWTFAPLGVPVLGLVQSVVKAPNNLIPN

Secondary structure (DSSP, 8-state):
-HHHHHHHHHHHHHHHHHHHHHHGGGSSPP--PPPP--TT-SSTTT--TTSS-HHHHHHHHHHHHHHHS--

Radius of gyration: 28.95 Å; chains: 1; bounding box: 49×26×74 Å

pLDDT: mean 77.57, std 8.43, range [58.97, 93.69]